Protein AF-A0A1B6K817-F1 (afdb_monomer_lite)

Secondary structure (DSSP, 8-state):
--TTS-TTSHHHHHHHHHHHHT-THHHHHHHHHHHTT----TT-S-HHHHHHHHHHHHHHHHHHHHHHHHHHHHT-SS-THHHH--S--GGG-TTSTTS-HHHHHHHHHHHHHHTT-

Foldseek 3Di:
DQVVDPCPDPSNVVVVVCLVVCDDVNVVLCVLCVVLVAHARPVPPPPVVNVVSSVSSVVSVVVVVLVVVLVCLCPDPPCCVSVVDPPPCDVVDCPDPPHDVVSVVVVVVVVCVVVVD

Organism: NCBI:txid320908

Structure (mmCIF, N/CA/C/O backbone):
data_AF-A0A1B6K81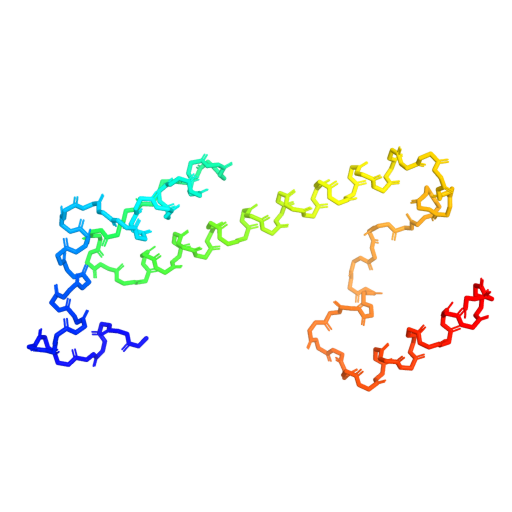7-F1
#
_entry.id   AF-A0A1B6K817-F1
#
loop_
_atom_site.group_PDB
_atom_site.id
_atom_site.type_symbol
_atom_site.label_atom_id
_atom_site.label_alt_id
_atom_site.label_comp_id
_atom_site.label_asym_id
_atom_site.label_entity_id
_atom_site.label_seq_id
_atom_site.pdbx_PDB_ins_code
_atom_site.Cartn_x
_atom_site.Cartn_y
_atom_site.Cartn_z
_atom_site.occupancy
_atom_site.B_iso_or_equiv
_atom_site.auth_seq_id
_atom_site.auth_comp_id
_at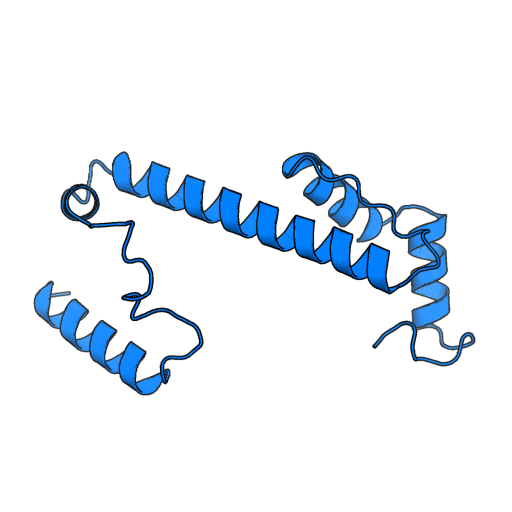om_site.auth_asym_id
_atom_site.auth_atom_id
_atom_site.pdbx_PDB_model_num
ATOM 1 N N . LYS A 1 1 ? -9.638 -9.560 10.514 1.00 62.56 1 LYS A N 1
ATOM 2 C CA . LYS A 1 1 ? -10.384 -10.242 11.606 1.00 62.56 1 LYS A CA 1
ATOM 3 C C . LYS A 1 1 ? -10.337 -9.483 12.952 1.00 62.56 1 LYS A C 1
ATOM 5 O O . LYS A 1 1 ? -10.656 -10.074 13.970 1.00 62.56 1 LYS A O 1
ATOM 10 N N . LEU A 1 2 ? -9.987 -8.184 12.992 1.00 65.81 2 LEU A N 1
ATOM 11 C CA . LEU A 1 2 ? -9.915 -7.430 14.256 1.00 65.81 2 LEU A CA 1
ATOM 12 C C . LEU A 1 2 ? -11.300 -6.952 14.735 1.00 65.81 2 LEU A C 1
ATOM 14 O O . LEU A 1 2 ? -11.674 -7.194 15.871 1.00 65.81 2 LEU A O 1
ATOM 18 N N . PHE A 1 3 ? -12.095 -6.369 13.833 1.00 67.75 3 PHE A N 1
ATOM 19 C CA . PHE A 1 3 ? -13.452 -5.876 14.123 1.00 67.75 3 PHE A CA 1
ATOM 20 C C . PHE A 1 3 ? -14.516 -6.973 14.286 1.00 67.75 3 PHE A C 1
ATOM 22 O O . PHE A 1 3 ? -15.658 -6.678 14.603 1.00 67.75 3 PHE A O 1
ATOM 29 N N . SER A 1 4 ? -14.154 -8.235 14.046 1.00 78.75 4 SER A N 1
ATOM 30 C CA . SER A 1 4 ? -15.018 -9.396 14.295 1.00 78.75 4 SER A CA 1
ATOM 31 C C . SER A 1 4 ? -14.857 -9.962 15.709 1.00 78.75 4 SER A C 1
ATOM 33 O O . SER A 1 4 ? -15.496 -10.954 16.041 1.00 78.75 4 SER A O 1
ATOM 35 N N . LEU A 1 5 ? -13.953 -9.398 16.514 1.00 81.75 5 LEU A N 1
ATOM 36 C CA . LEU A 1 5 ? -13.763 -9.789 17.908 1.00 81.75 5 LEU A CA 1
ATOM 37 C C . LEU A 1 5 ? -14.790 -9.077 18.806 1.00 81.75 5 LEU A C 1
ATOM 39 O O . LEU A 1 5 ? -15.234 -7.981 18.458 1.00 81.75 5 LEU A O 1
ATOM 43 N N . PRO A 1 6 ? -15.131 -9.655 19.974 1.00 84.88 6 PRO A N 1
ATOM 44 C CA . PRO A 1 6 ? -15.948 -8.972 20.973 1.00 84.88 6 PRO A CA 1
ATOM 45 C C . PRO A 1 6 ? -15.378 -7.590 21.321 1.00 84.88 6 PRO A C 1
ATOM 47 O O . PRO A 1 6 ? -14.158 -7.425 21.415 1.00 84.88 6 PRO A O 1
ATOM 50 N N . GLN A 1 7 ? -16.260 -6.607 21.517 1.00 84.69 7 GLN A N 1
ATOM 51 C CA . GLN A 1 7 ? -15.891 -5.196 21.704 1.00 84.69 7 GLN A CA 1
ATOM 52 C C . GLN A 1 7 ? -15.021 -4.958 22.947 1.00 84.69 7 GLN A C 1
ATOM 54 O O . GLN A 1 7 ? -14.194 -4.050 22.948 1.00 84.69 7 GLN A O 1
ATOM 59 N N . ASP A 1 8 ? -15.145 -5.828 23.948 1.00 89.31 8 ASP A N 1
ATOM 60 C CA . ASP A 1 8 ? -14.422 -5.740 25.221 1.00 89.31 8 ASP A CA 1
ATOM 61 C C . ASP A 1 8 ? -13.001 -6.317 25.138 1.00 89.31 8 ASP A C 1
ATOM 63 O O . ASP A 1 8 ? -12.235 -6.305 26.103 1.00 89.31 8 ASP A O 1
ATOM 67 N N . ARG A 1 9 ? -12.613 -6.863 23.979 1.00 91.00 9 ARG A N 1
ATOM 68 C CA . ARG A 1 9 ? -11.270 -7.407 23.785 1.00 91.00 9 ARG A CA 1
ATOM 69 C C . ARG A 1 9 ? -10.275 -6.261 23.661 1.00 91.00 9 ARG A C 1
ATOM 71 O O . ARG A 1 9 ? -10.411 -5.395 22.798 1.00 91.00 9 ARG A O 1
ATOM 78 N N . LEU A 1 10 ? -9.198 -6.345 24.442 1.00 87.94 10 LEU A N 1
ATOM 79 C CA . LEU A 1 10 ? -8.094 -5.381 24.444 1.00 87.94 10 LEU A CA 1
ATOM 80 C C . LEU A 1 10 ? -7.624 -4.948 23.034 1.00 87.94 10 LEU A C 1
ATOM 82 O O . LEU A 1 10 ? -7.465 -3.748 22.828 1.00 87.94 10 LEU A O 1
ATOM 86 N N . PRO A 1 11 ? -7.470 -5.838 22.027 1.00 89.19 11 PRO A N 1
ATOM 87 C CA . PRO A 1 11 ? -7.081 -5.421 20.677 1.00 89.19 11 PRO A CA 1
ATOM 88 C C . PRO A 1 11 ? -8.077 -4.477 19.988 1.00 89.19 11 PRO A C 1
ATOM 90 O O . PRO A 1 11 ? -7.660 -3.596 19.240 1.00 89.19 11 PRO A O 1
ATOM 93 N N . VAL A 1 12 ? -9.381 -4.644 20.228 1.00 88.50 12 VAL A N 1
ATOM 94 C CA . VAL A 1 12 ? -10.426 -3.779 19.656 1.00 88.50 12 VAL A CA 1
ATOM 95 C C . VAL A 1 12 ? -10.398 -2.415 20.335 1.00 88.50 12 VAL A C 1
ATOM 97 O O . VAL A 1 12 ? -10.413 -1.393 19.651 1.00 88.50 12 VAL A O 1
ATOM 100 N N . ILE A 1 13 ? -10.283 -2.400 21.665 1.00 89.06 13 ILE A N 1
ATOM 101 C CA . ILE A 1 13 ? -10.174 -1.172 22.463 1.00 89.06 13 ILE A CA 1
ATOM 102 C C . ILE A 1 13 ? -8.942 -0.368 22.032 1.00 89.06 13 ILE A C 1
ATOM 104 O O . ILE A 1 13 ? -9.053 0.816 21.720 1.00 89.06 13 ILE A O 1
ATOM 108 N N . LEU A 1 14 ? -7.781 -1.023 21.928 1.00 90.50 14 LEU A N 1
ATOM 109 C CA . LEU A 1 14 ? -6.546 -0.383 21.476 1.00 90.50 14 LEU A CA 1
ATOM 110 C C . LEU A 1 14 ? -6.670 0.158 20.052 1.00 90.50 14 LEU A C 1
ATOM 112 O O . LEU A 1 14 ? -6.231 1.272 19.786 1.00 90.50 14 LEU A O 1
ATOM 116 N N . ALA A 1 15 ? -7.282 -0.589 19.132 1.00 88.50 15 ALA A N 1
ATOM 117 C CA . ALA A 1 15 ? -7.457 -0.104 17.769 1.00 88.50 15 ALA A CA 1
ATOM 118 C C . ALA A 1 15 ? -8.371 1.124 17.694 1.00 88.50 15 ALA A C 1
ATOM 120 O O . ALA A 1 15 ? -8.039 2.071 16.983 1.00 88.50 15 ALA A O 1
ATOM 121 N N . LYS A 1 16 ? -9.467 1.151 18.463 1.00 88.50 16 LYS A N 1
ATOM 122 C CA . LYS A 1 16 ? -10.325 2.339 18.583 1.00 88.50 16 LYS A CA 1
ATOM 123 C C . LYS A 1 16 ? -9.549 3.533 19.130 1.00 88.50 16 LYS A C 1
ATOM 125 O O . LYS A 1 16 ? -9.615 4.611 18.551 1.00 88.50 16 LYS A O 1
ATOM 130 N N . GLU A 1 17 ? -8.766 3.337 20.187 1.00 92.19 17 GLU A N 1
ATOM 131 C CA . GLU A 1 17 ? -7.924 4.393 20.759 1.00 92.19 17 GLU A CA 1
ATOM 132 C C . GLU A 1 17 ? -6.897 4.927 19.759 1.00 92.19 17 GLU A C 1
ATOM 134 O O . GLU A 1 17 ? -6.715 6.138 19.647 1.00 92.19 17 GLU A O 1
ATOM 139 N N . ILE A 1 18 ? -6.267 4.048 18.979 1.00 92.31 18 ILE A N 1
ATOM 140 C CA . ILE A 1 18 ? -5.300 4.444 17.952 1.00 92.31 18 ILE A CA 1
ATOM 141 C C . ILE A 1 18 ? -5.966 5.272 16.843 1.00 92.31 18 ILE A C 1
ATOM 143 O O . ILE A 1 18 ? -5.409 6.295 16.435 1.00 92.31 18 ILE A O 1
ATOM 147 N N . ILE A 1 19 ? -7.164 4.881 16.391 1.00 90.75 19 ILE A N 1
ATOM 148 C CA . ILE A 1 19 ? -7.953 5.626 15.392 1.00 90.75 19 ILE A CA 1
ATOM 149 C C . ILE A 1 19 ? -8.397 6.983 15.951 1.00 90.75 19 ILE A C 1
ATOM 151 O O . ILE A 1 19 ? -8.264 8.012 15.283 1.00 90.75 19 ILE A O 1
ATOM 155 N N . ASN A 1 20 ? -8.886 7.005 17.190 1.00 91.69 20 ASN A N 1
ATOM 156 C CA . ASN A 1 20 ? -9.379 8.215 17.843 1.00 91.69 20 ASN A CA 1
ATOM 157 C C . ASN A 1 20 ? -8.254 9.232 18.051 1.00 91.69 20 ASN A C 1
ATOM 159 O O . ASN A 1 20 ? -8.391 10.389 17.645 1.00 91.69 20 ASN A O 1
ATOM 163 N N . LYS A 1 21 ? -7.121 8.781 18.606 1.00 93.31 21 LYS A N 1
ATOM 164 C CA . LYS A 1 21 ? -5.931 9.604 18.874 1.00 93.31 21 LYS A CA 1
ATOM 165 C C . LYS A 1 21 ? -5.080 9.883 17.637 1.00 93.31 21 LYS A C 1
ATOM 167 O O . LYS A 1 21 ? -4.200 10.735 17.704 1.00 93.31 21 LYS A O 1
ATOM 172 N N . ARG A 1 22 ? -5.338 9.214 16.507 1.00 91.25 22 ARG A N 1
ATOM 173 C CA . ARG A 1 22 ? -4.591 9.362 15.244 1.00 91.25 22 ARG A CA 1
ATOM 174 C C . ARG A 1 22 ? -3.086 9.131 15.417 1.00 91.25 22 ARG A C 1
ATOM 176 O O . ARG A 1 22 ? -2.273 9.947 14.983 1.00 91.25 22 ARG A O 1
ATOM 183 N N . ILE A 1 23 ? -2.714 8.030 16.061 1.00 93.81 23 ILE A N 1
ATOM 184 C CA . ILE A 1 23 ? -1.321 7.689 16.410 1.00 93.81 23 ILE A CA 1
ATOM 185 C C . ILE A 1 23 ? -0.846 6.403 15.713 1.00 93.81 23 ILE A C 1
ATOM 187 O O . ILE A 1 23 ? -1.635 5.705 15.080 1.00 93.81 23 ILE A O 1
ATOM 191 N N . TYR A 1 24 ? 0.450 6.086 15.806 1.00 94.56 24 TYR A N 1
ATOM 192 C CA . TYR A 1 24 ? 1.052 4.848 15.280 1.00 94.56 24 TYR A CA 1
ATOM 193 C C . TYR A 1 24 ? 0.660 4.546 13.819 1.00 94.56 24 TYR A C 1
ATOM 195 O O . TYR A 1 24 ? 0.828 5.386 12.935 1.00 94.56 24 TYR A O 1
ATOM 203 N N . TRP A 1 25 ? 0.113 3.352 13.561 1.00 92.94 25 TRP A N 1
ATOM 204 C CA . TRP A 1 25 ? -0.235 2.875 12.226 1.00 92.94 25 TRP A CA 1
ATOM 205 C C . TRP A 1 25 ? -1.295 3.733 11.530 1.00 92.94 25 TRP A C 1
ATOM 207 O O . TRP A 1 25 ? -1.320 3.755 10.304 1.00 92.94 25 TRP A O 1
ATOM 217 N N . TYR A 1 26 ? -2.130 4.484 12.261 1.00 92.75 26 TYR A N 1
ATOM 218 C CA . TYR A 1 26 ? -3.071 5.421 11.640 1.00 92.75 26 TYR A CA 1
ATOM 219 C C . TYR A 1 26 ? -2.318 6.482 10.829 1.00 92.75 26 TYR A C 1
ATOM 221 O O . TYR A 1 26 ? -2.662 6.764 9.682 1.00 92.75 26 TYR A O 1
ATOM 229 N N . GLN A 1 27 ? -1.264 7.059 11.414 1.00 94.12 27 GLN A N 1
ATOM 230 C CA . GLN A 1 27 ? -0.477 8.101 10.753 1.00 94.12 27 GLN A CA 1
ATOM 231 C C . GLN A 1 27 ? 0.243 7.552 9.530 1.00 94.12 27 GLN A C 1
ATOM 233 O O . GLN A 1 27 ? 0.288 8.223 8.503 1.00 94.12 27 GLN A O 1
ATOM 238 N N . GLU A 1 28 ? 0.766 6.332 9.624 1.00 93.62 28 GLU A N 1
ATOM 239 C CA . GLU A 1 28 ? 1.443 5.680 8.505 1.00 93.62 28 GLU A CA 1
ATOM 240 C C . GLU A 1 28 ? 0.488 5.428 7.338 1.00 93.62 28 GLU A C 1
ATOM 242 O O . GLU A 1 28 ? 0.814 5.770 6.204 1.00 93.62 28 GLU A O 1
ATOM 247 N N . TRP A 1 29 ? -0.736 4.965 7.601 1.00 93.12 29 TRP A N 1
ATOM 248 C CA . TRP A 1 29 ? -1.747 4.815 6.552 1.00 93.12 29 TRP A CA 1
ATOM 249 C C . TRP A 1 29 ? -2.138 6.142 5.904 1.00 93.12 29 TRP A C 1
ATOM 251 O O . TRP A 1 29 ? -2.232 6.218 4.682 1.00 93.12 29 TRP A O 1
ATOM 261 N N . VAL A 1 30 ? -2.296 7.210 6.689 1.00 93.25 30 VAL A N 1
ATOM 262 C CA . VAL A 1 30 ? -2.569 8.548 6.141 1.00 93.25 30 VAL A CA 1
ATOM 263 C C . VAL A 1 30 ? -1.390 9.063 5.310 1.00 93.25 30 VAL A C 1
ATOM 265 O O . VAL A 1 30 ? -1.598 9.647 4.246 1.00 93.25 30 VAL A O 1
ATOM 268 N N . LYS A 1 31 ? -0.147 8.846 5.755 1.00 93.38 31 LYS A N 1
ATOM 269 C CA . LYS A 1 31 ? 1.062 9.220 5.004 1.00 93.38 31 LYS A CA 1
ATOM 270 C C . LYS A 1 31 ? 1.154 8.458 3.681 1.00 93.38 31 LYS A C 1
ATOM 272 O O . LYS A 1 31 ? 1.425 9.077 2.655 1.00 93.38 31 LYS A O 1
ATOM 277 N N . LEU A 1 32 ? 0.920 7.145 3.695 1.00 91.94 32 LEU A N 1
ATOM 278 C CA . LEU A 1 32 ? 0.915 6.310 2.490 1.00 91.94 32 LEU A CA 1
ATOM 279 C C . LEU A 1 32 ? -0.207 6.721 1.536 1.00 91.94 32 LEU A C 1
ATOM 281 O O . LEU A 1 32 ? 0.049 6.903 0.350 1.00 91.94 32 LEU A O 1
ATOM 285 N N . GLY A 1 33 ? -1.408 6.973 2.061 1.00 91.62 33 GLY A N 1
ATOM 286 C CA . GLY A 1 33 ? -2.521 7.510 1.285 1.00 91.62 33 GLY A CA 1
ATOM 287 C C . GLY A 1 33 ? -2.142 8.795 0.556 1.00 91.62 33 GLY A C 1
ATOM 288 O O . GLY A 1 33 ? -2.265 8.865 -0.664 1.00 91.62 33 GLY A O 1
ATOM 289 N N . ARG A 1 34 ? -1.562 9.774 1.264 1.00 92.88 34 ARG A N 1
ATOM 290 C CA . ARG A 1 34 ? -1.100 11.034 0.652 1.00 92.88 34 ARG A CA 1
ATOM 291 C C . ARG A 1 34 ? -0.084 10.821 -0.468 1.00 92.88 34 ARG A C 1
ATOM 293 O O . ARG A 1 34 ? -0.184 11.498 -1.485 1.00 92.88 34 ARG A O 1
ATOM 300 N N . LYS A 1 35 ? 0.862 9.888 -0.311 1.00 89.81 35 LYS A N 1
ATOM 301 C CA . LYS A 1 35 ? 1.845 9.565 -1.364 1.00 89.81 35 LYS A CA 1
ATOM 302 C C . LYS A 1 35 ? 1.186 9.037 -2.639 1.00 89.81 35 LYS A C 1
ATOM 304 O O . LYS A 1 35 ? 1.701 9.282 -3.722 1.00 89.81 35 LYS A O 1
ATOM 309 N N . CYS A 1 36 ? 0.058 8.346 -2.507 1.00 89.94 36 CYS A N 1
ATOM 310 C CA . CYS A 1 36 ? -0.707 7.800 -3.625 1.00 89.94 36 CYS A CA 1
ATOM 311 C C . CYS A 1 36 ? -1.882 8.694 -4.062 1.00 89.94 36 CYS A C 1
ATOM 313 O O . CYS A 1 36 ? -2.669 8.271 -4.901 1.00 89.94 36 CYS A O 1
ATOM 315 N N . GLY A 1 37 ? -2.039 9.898 -3.495 1.00 90.06 37 GLY A N 1
ATOM 316 C CA . GLY A 1 37 ? -3.174 10.784 -3.790 1.00 90.06 37 GLY A CA 1
ATOM 317 C C . GLY A 1 37 ? -4.525 10.303 -3.239 1.00 90.06 37 GLY A C 1
ATOM 318 O O . GLY A 1 37 ? -5.567 10.757 -3.698 1.00 90.06 37 GLY A O 1
ATOM 319 N N . ILE A 1 38 ? -4.526 9.394 -2.260 1.00 91.62 38 ILE A N 1
ATOM 320 C CA . ILE A 1 38 ? -5.728 8.784 -1.677 1.00 91.62 38 ILE A CA 1
ATOM 321 C C . ILE A 1 38 ? -5.951 9.316 -0.260 1.00 91.62 38 ILE A C 1
ATOM 323 O O . ILE A 1 38 ? -5.064 9.280 0.596 1.00 91.62 38 ILE A O 1
ATOM 327 N N . THR A 1 39 ? -7.165 9.782 0.020 1.00 91.25 39 THR A N 1
ATOM 328 C CA . THR A 1 39 ? -7.576 10.155 1.377 1.00 91.25 39 THR A CA 1
ATOM 329 C C . THR A 1 39 ? -8.009 8.912 2.148 1.00 91.25 39 THR A C 1
ATOM 331 O O . THR A 1 39 ? -8.977 8.254 1.780 1.00 91.25 39 THR A O 1
ATOM 334 N N . VAL A 1 40 ? -7.287 8.598 3.225 1.00 89.62 40 VAL A N 1
ATOM 335 C CA . VAL A 1 40 ? -7.603 7.474 4.115 1.00 89.62 40 VAL A CA 1
ATOM 336 C C . VAL A 1 40 ? -8.327 8.001 5.347 1.00 89.62 40 VAL A C 1
ATOM 338 O O . VAL A 1 40 ? -7.753 8.789 6.104 1.00 89.62 40 VAL A O 1
ATOM 341 N N . ASP A 1 41 ? -9.559 7.541 5.558 1.00 88.06 41 ASP A N 1
ATOM 342 C CA . ASP A 1 41 ? -10.327 7.813 6.770 1.00 88.06 41 ASP A CA 1
ATOM 343 C C . ASP A 1 41 ? -10.777 6.506 7.427 1.00 88.06 41 ASP A C 1
ATOM 345 O O . ASP A 1 41 ? -11.694 5.821 6.983 1.00 88.06 41 ASP A O 1
ATOM 349 N N . LEU A 1 42 ? -10.112 6.170 8.532 1.00 84.25 42 LEU A N 1
ATOM 350 C CA . LEU A 1 42 ? -10.362 4.942 9.287 1.00 84.25 42 LEU A CA 1
ATOM 351 C C . LEU A 1 42 ? -11.491 5.096 10.318 1.00 84.25 42 LEU A C 1
ATOM 353 O O . LEU A 1 42 ? -11.742 4.159 11.074 1.00 84.25 42 LEU A O 1
ATOM 357 N N . ARG A 1 43 ? -12.148 6.264 10.384 1.00 80.44 43 ARG A N 1
ATOM 358 C CA . ARG A 1 43 ? -13.317 6.508 11.248 1.00 80.44 43 ARG A CA 1
ATOM 359 C C . ARG A 1 43 ? -14.630 6.071 10.612 1.00 80.44 43 ARG A C 1
ATOM 361 O O . ARG A 1 43 ? -15.637 6.024 11.308 1.00 80.44 43 ARG A O 1
ATOM 368 N N . ILE A 1 44 ? -14.624 5.778 9.312 1.00 75.38 44 ILE A N 1
ATOM 369 C CA . ILE A 1 44 ? -15.807 5.325 8.587 1.00 75.38 44 ILE A CA 1
ATOM 370 C C . ILE A 1 44 ? -16.304 4.016 9.220 1.00 75.38 44 ILE A C 1
ATOM 372 O O . ILE A 1 44 ? -15.578 3.023 9.273 1.00 75.38 44 ILE A O 1
ATOM 376 N N . GLU A 1 45 ? -17.550 4.019 9.697 1.00 75.06 45 GLU A N 1
ATOM 377 C CA . GLU A 1 45 ? -18.184 2.848 10.323 1.00 75.06 45 GLU A CA 1
ATOM 378 C C . GLU A 1 45 ? -18.445 1.725 9.304 1.00 75.06 45 GLU A C 1
ATOM 380 O O . GLU A 1 45 ? -18.439 0.537 9.639 1.00 75.06 45 GLU A O 1
ATOM 385 N N . GLU A 1 46 ? -18.594 2.092 8.029 1.00 79.00 46 GLU A N 1
ATOM 386 C CA . GLU A 1 46 ? -18.682 1.163 6.908 1.00 79.00 46 GLU A CA 1
ATOM 387 C C . GLU A 1 46 ? -17.324 0.501 6.636 1.00 79.00 46 GLU A C 1
ATOM 389 O O . GLU A 1 46 ? -16.453 1.012 5.926 1.00 79.00 46 GLU A O 1
ATOM 394 N N . ARG A 1 47 ? -17.161 -0.704 7.184 1.00 78.88 47 ARG A N 1
ATOM 395 C CA . ARG A 1 47 ? -15.951 -1.520 7.036 1.00 78.88 47 ARG A CA 1
ATOM 396 C C . ARG A 1 47 ? -15.542 -1.759 5.579 1.00 78.88 47 ARG A C 1
ATOM 398 O O . ARG A 1 47 ? -14.347 -1.859 5.308 1.00 78.88 47 ARG A O 1
ATOM 405 N N . GLU A 1 48 ? -16.505 -1.888 4.670 1.00 84.50 48 GLU A N 1
ATOM 406 C CA . GLU A 1 48 ? -16.236 -2.108 3.244 1.00 84.50 48 GLU A CA 1
ATOM 407 C C . GLU A 1 48 ? -15.530 -0.905 2.622 1.00 84.50 48 GLU A C 1
ATOM 409 O O . GLU A 1 48 ? -14.475 -1.072 2.017 1.00 84.50 48 GLU A O 1
ATOM 414 N N . ARG A 1 49 ? -16.000 0.315 2.907 1.00 85.69 49 ARG A N 1
ATOM 415 C CA . ARG A 1 49 ? -15.354 1.547 2.436 1.00 85.69 49 ARG A CA 1
ATOM 416 C C . ARG A 1 49 ? -13.928 1.699 2.947 1.00 85.69 49 ARG A C 1
ATOM 418 O O . ARG A 1 49 ? -13.041 2.061 2.179 1.00 85.69 49 ARG A O 1
ATOM 425 N N . VAL A 1 50 ? -13.684 1.392 4.222 1.00 86.00 50 VAL A N 1
ATOM 426 C CA . VAL A 1 50 ? -12.320 1.407 4.778 1.00 86.00 50 VAL A CA 1
ATOM 427 C C . VAL A 1 50 ? -11.441 0.376 4.072 1.00 86.00 50 VAL A C 1
ATOM 429 O O . VAL A 1 50 ? -10.297 0.664 3.722 1.00 86.00 50 VAL A O 1
ATOM 432 N N . ALA A 1 51 ? -11.964 -0.829 3.837 1.00 88.06 51 ALA A N 1
ATOM 433 C CA . ALA A 1 51 ? -11.235 -1.869 3.122 1.00 88.06 51 ALA A CA 1
ATOM 434 C C . ALA A 1 51 ? -10.924 -1.461 1.675 1.00 88.06 51 ALA A C 1
ATOM 436 O O . ALA A 1 51 ? -9.832 -1.753 1.190 1.00 88.06 51 ALA A O 1
ATOM 437 N N . ASP A 1 52 ? -11.841 -0.773 1.002 1.00 89.50 52 ASP A N 1
ATOM 438 C CA . ASP A 1 52 ? -11.651 -0.274 -0.359 1.00 89.50 52 ASP A CA 1
ATOM 439 C C . ASP A 1 52 ? -10.601 0.830 -0.410 1.00 89.50 52 ASP A C 1
ATOM 441 O O . ASP A 1 52 ? -9.675 0.735 -1.209 1.00 89.50 52 ASP A O 1
ATOM 445 N N . GLN A 1 53 ? -10.650 1.803 0.505 1.00 89.62 53 GLN A N 1
ATOM 446 C CA . GLN A 1 53 ? -9.615 2.836 0.619 1.00 89.62 53 GLN A CA 1
ATOM 447 C C . GLN A 1 53 ? -8.226 2.224 0.820 1.00 89.62 53 GLN A C 1
ATOM 449 O O . GLN A 1 53 ? -7.276 2.587 0.128 1.00 89.62 53 GLN A O 1
ATOM 454 N N . LEU A 1 54 ? -8.098 1.270 1.746 1.00 90.62 54 LEU A N 1
ATOM 455 C CA . LEU A 1 54 ? -6.825 0.600 2.009 1.00 90.62 54 LEU A CA 1
ATOM 456 C C . LEU A 1 54 ? -6.356 -0.228 0.806 1.00 90.62 54 LEU A C 1
ATOM 458 O O . LEU A 1 54 ? -5.167 -0.209 0.488 1.00 90.62 54 LEU A O 1
ATOM 462 N N . ARG A 1 55 ? -7.271 -0.908 0.102 1.00 92.50 55 ARG A N 1
ATOM 463 C CA . ARG A 1 55 ? -6.961 -1.606 -1.156 1.00 92.50 55 ARG A CA 1
ATOM 464 C C . ARG A 1 55 ? -6.460 -0.637 -2.219 1.00 92.50 55 ARG A C 1
ATOM 466 O O . ARG A 1 55 ? -5.426 -0.904 -2.820 1.00 92.50 55 ARG A O 1
ATOM 473 N N . SER A 1 56 ? -7.116 0.507 -2.396 1.00 92.31 56 SER A N 1
ATOM 474 C CA . SER A 1 56 ? -6.662 1.542 -3.325 1.00 92.31 56 SER A CA 1
ATOM 475 C C . SER A 1 56 ? -5.262 2.046 -2.976 1.00 92.31 56 SER A C 1
ATOM 477 O O . SER A 1 56 ? -4.456 2.245 -3.880 1.00 92.31 56 SER A O 1
ATOM 479 N N . VAL A 1 57 ? -4.930 2.212 -1.689 1.00 93.12 57 VAL A N 1
ATOM 480 C CA . VAL A 1 57 ? -3.569 2.605 -1.272 1.00 93.12 57 VAL A CA 1
ATOM 481 C C . VAL A 1 57 ? -2.548 1.536 -1.646 1.00 93.12 57 VAL A C 1
ATOM 483 O O . VAL A 1 57 ? -1.488 1.863 -2.176 1.00 93.12 57 VAL A O 1
ATOM 486 N N . VAL A 1 58 ? -2.859 0.261 -1.404 1.00 92.19 58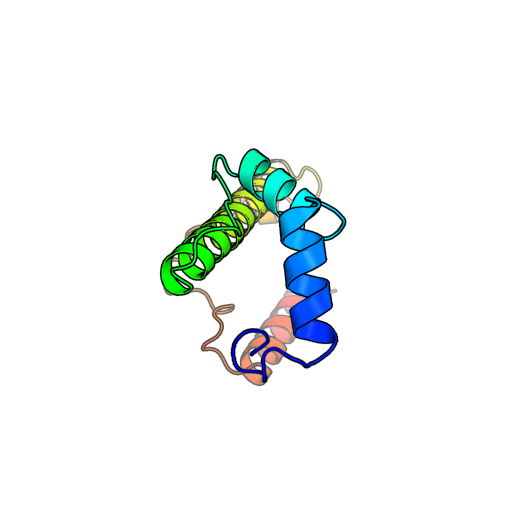 VAL A N 1
ATOM 487 C CA . VAL A 1 58 ? -1.975 -0.855 -1.771 1.00 92.19 58 VAL A CA 1
ATOM 488 C C . VAL A 1 58 ? -1.758 -0.912 -3.282 1.00 92.19 58 VAL A C 1
ATOM 490 O O . VAL A 1 58 ? -0.615 -1.024 -3.724 1.00 92.19 58 VAL A O 1
ATOM 493 N N . GLU A 1 59 ? -2.815 -0.782 -4.079 1.00 91.81 59 GLU A N 1
ATOM 494 C CA . GLU A 1 59 ? -2.703 -0.781 -5.542 1.00 91.81 59 GLU A CA 1
ATOM 495 C C . GLU A 1 59 ? -1.961 0.453 -6.070 1.00 91.81 59 GLU A C 1
ATOM 497 O O . GLU A 1 59 ? -1.115 0.342 -6.961 1.00 91.81 59 GLU A O 1
ATOM 502 N N . GLY A 1 60 ? -2.182 1.622 -5.464 1.00 90.44 60 GLY A N 1
ATOM 503 C CA . GLY A 1 60 ? -1.424 2.836 -5.761 1.00 90.44 60 GLY A CA 1
ATOM 504 C C . GLY A 1 60 ? 0.073 2.663 -5.492 1.00 90.44 60 GLY A C 1
ATOM 505 O O . GLY A 1 60 ? 0.899 3.024 -6.330 1.00 90.44 60 GLY A O 1
ATOM 506 N N . LEU A 1 61 ? 0.438 2.045 -4.364 1.00 90.19 61 LEU A N 1
ATOM 507 C CA . LEU A 1 61 ? 1.830 1.732 -4.026 1.00 90.19 61 LEU A CA 1
ATOM 508 C C . LEU A 1 61 ? 2.444 0.717 -4.989 1.00 90.19 61 LEU A C 1
ATOM 510 O O . LEU A 1 61 ? 3.572 0.915 -5.433 1.00 90.19 61 LEU A O 1
ATOM 514 N N . ARG A 1 62 ? 1.716 -0.350 -5.336 1.00 89.00 62 ARG A N 1
ATOM 515 C CA . ARG A 1 62 ? 2.168 -1.356 -6.312 1.00 89.00 62 ARG A CA 1
ATOM 516 C C . ARG A 1 62 ? 2.446 -0.729 -7.669 1.00 89.00 62 ARG A C 1
ATOM 518 O O . ARG A 1 62 ? 3.489 -0.991 -8.264 1.00 89.00 62 ARG A O 1
ATOM 525 N N . THR A 1 63 ? 1.542 0.128 -8.127 1.00 88.69 63 THR A N 1
ATOM 526 C CA . THR A 1 63 ? 1.672 0.830 -9.407 1.00 88.69 63 THR A CA 1
ATOM 527 C C . THR A 1 63 ? 2.866 1.781 -9.391 1.00 88.69 63 THR A C 1
ATOM 529 O O . THR A 1 63 ? 3.688 1.745 -10.305 1.00 88.69 63 THR A O 1
ATOM 532 N N . ALA A 1 64 ? 3.014 2.581 -8.331 1.00 88.38 64 ALA A N 1
ATOM 533 C CA . ALA A 1 64 ? 4.142 3.498 -8.175 1.00 88.38 64 ALA A CA 1
ATOM 534 C C . ALA A 1 64 ? 5.485 2.756 -8.098 1.00 88.38 64 ALA A C 1
ATOM 536 O O . ALA A 1 64 ? 6.443 3.136 -8.767 1.00 88.38 64 ALA A O 1
ATOM 537 N N . TRP A 1 65 ? 5.545 1.664 -7.335 1.00 87.31 65 TRP A N 1
ATOM 538 C CA . TRP A 1 65 ? 6.734 0.821 -7.234 1.00 87.31 65 TRP A CA 1
ATOM 539 C C . TRP A 1 65 ? 7.106 0.197 -8.578 1.00 87.31 65 TRP A C 1
ATOM 541 O O . TRP A 1 65 ? 8.262 0.250 -8.990 1.00 87.31 65 TRP A O 1
ATOM 551 N N . ARG A 1 66 ? 6.120 -0.340 -9.309 1.00 86.50 66 ARG A N 1
ATOM 552 C CA . ARG A 1 66 ? 6.340 -0.877 -10.656 1.00 86.50 66 ARG A CA 1
ATOM 553 C C . ARG A 1 66 ? 6.897 0.197 -11.589 1.00 86.50 66 ARG A C 1
ATOM 555 O O . ARG A 1 66 ? 7.853 -0.079 -12.308 1.00 86.50 66 ARG A O 1
ATOM 562 N N . ALA A 1 67 ? 6.331 1.402 -11.566 1.00 86.75 67 ALA A N 1
ATOM 563 C CA . ALA A 1 67 ? 6.812 2.515 -12.379 1.00 86.75 67 ALA A CA 1
ATOM 564 C C . ALA A 1 67 ? 8.269 2.886 -12.048 1.00 86.75 67 ALA A C 1
ATOM 566 O O . ALA A 1 67 ? 9.061 3.079 -12.970 1.00 86.75 67 ALA A O 1
ATOM 567 N N . ASP A 1 68 ? 8.646 2.907 -10.765 1.00 87.56 68 ASP A N 1
ATOM 568 C CA . ASP A 1 68 ? 10.030 3.149 -10.335 1.00 87.56 68 ASP A CA 1
ATOM 569 C C . ASP A 1 68 ? 10.986 2.056 -10.831 1.00 87.56 68 ASP A C 1
ATOM 571 O O . ASP A 1 68 ? 12.006 2.353 -11.455 1.00 87.56 68 ASP A O 1
ATOM 575 N N . CYS A 1 69 ? 10.631 0.779 -10.652 1.00 84.44 69 CYS A N 1
ATOM 576 C CA . CYS A 1 69 ? 11.431 -0.338 -11.158 1.00 84.44 69 CYS A CA 1
ATOM 577 C C . CYS A 1 69 ? 11.638 -0.256 -12.675 1.00 84.44 69 CYS A C 1
ATOM 579 O O . CYS A 1 69 ? 12.755 -0.442 -13.155 1.00 84.44 69 CYS A O 1
ATOM 581 N N . VAL A 1 70 ? 10.580 0.052 -13.429 1.00 85.50 70 VAL A N 1
ATOM 582 C CA . VAL A 1 70 ? 10.652 0.227 -14.887 1.00 85.50 70 VAL A CA 1
ATOM 583 C C . VAL A 1 70 ? 11.531 1.419 -15.254 1.00 85.50 70 VAL A C 1
ATOM 585 O O . VAL A 1 70 ? 12.354 1.310 -16.163 1.00 85.50 70 VAL A O 1
ATOM 588 N N . GLY A 1 71 ? 11.404 2.537 -14.538 1.00 85.12 71 GLY A N 1
ATOM 589 C CA . GLY A 1 71 ? 12.259 3.708 -14.715 1.00 85.12 71 GLY A CA 1
ATOM 590 C C . GLY A 1 71 ? 13.734 3.366 -14.522 1.00 85.12 71 GLY A C 1
ATOM 591 O O . GLY A 1 71 ? 14.548 3.652 -15.395 1.00 85.12 71 GLY A O 1
ATOM 592 N N . ARG A 1 72 ? 14.068 2.672 -13.429 1.00 85.31 72 ARG A N 1
ATOM 593 C CA . ARG A 1 72 ? 15.434 2.221 -13.116 1.00 85.31 72 ARG A CA 1
ATOM 594 C C . ARG A 1 72 ? 15.983 1.221 -14.129 1.00 85.31 72 ARG A C 1
ATOM 596 O O . ARG A 1 72 ? 17.164 1.275 -14.454 1.00 85.31 72 ARG A O 1
ATOM 603 N N . ALA A 1 73 ? 15.147 0.313 -14.628 1.00 82.38 73 ALA A N 1
ATOM 604 C CA . ALA A 1 73 ? 15.536 -0.633 -15.669 1.00 82.38 73 ALA A CA 1
ATOM 605 C C . ALA A 1 73 ? 15.888 0.099 -16.975 1.00 82.38 73 ALA A C 1
ATOM 607 O O . ALA A 1 73 ? 16.933 -0.162 -17.567 1.00 82.38 73 ALA A O 1
ATOM 608 N N . ARG A 1 74 ? 15.066 1.077 -17.379 1.00 80.81 74 ARG A N 1
ATOM 609 C CA . ARG A 1 74 ? 15.278 1.884 -18.593 1.00 80.81 74 ARG A CA 1
ATOM 610 C C . ARG A 1 74 ? 16.483 2.819 -18.511 1.00 80.81 74 ARG A C 1
ATOM 612 O O . ARG A 1 74 ? 17.037 3.171 -19.544 1.00 80.81 74 ARG A O 1
ATOM 619 N N . THR A 1 75 ? 16.882 3.235 -17.314 1.00 84.50 75 THR A N 1
ATOM 620 C CA . THR A 1 75 ? 18.054 4.100 -17.100 1.00 84.50 75 THR A CA 1
ATOM 621 C C . THR A 1 75 ? 19.301 3.326 -16.672 1.00 84.50 75 THR A C 1
ATOM 623 O O . THR A 1 75 ? 20.316 3.933 -16.328 1.00 84.50 75 THR A O 1
ATOM 626 N N . SER A 1 76 ? 19.259 1.990 -16.690 1.00 82.25 76 SER A N 1
ATOM 627 C CA . SER A 1 76 ? 20.395 1.166 -16.286 1.00 82.25 76 SER A CA 1
ATOM 628 C C . SER A 1 76 ? 21.541 1.277 -17.293 1.00 82.25 76 SER A C 1
ATOM 630 O O . SER A 1 76 ? 21.421 0.848 -18.436 1.00 82.25 76 SER A O 1
ATOM 632 N N . LEU A 1 77 ? 22.676 1.823 -16.850 1.00 76.19 77 LEU A N 1
ATOM 633 C CA . LEU A 1 77 ? 23.897 1.932 -17.660 1.00 76.19 77 LEU A CA 1
ATOM 634 C C . LEU A 1 77 ? 24.693 0.620 -17.721 1.00 76.19 77 LEU A C 1
ATOM 636 O O . LEU A 1 77 ? 25.437 0.392 -18.667 1.00 76.19 77 LEU A O 1
ATOM 640 N N . TYR A 1 78 ? 24.545 -0.233 -16.705 1.00 75.81 78 TYR A N 1
ATOM 641 C CA . TYR A 1 78 ? 25.372 -1.429 -16.526 1.00 75.81 78 TYR A CA 1
ATOM 642 C C . TYR A 1 78 ? 24.786 -2.678 -17.187 1.00 75.81 78 TYR A C 1
ATOM 644 O O . TYR A 1 78 ? 25.527 -3.588 -17.535 1.00 75.81 78 TYR A O 1
ATOM 652 N N . ASN A 1 79 ? 23.467 -2.724 -17.375 1.00 73.06 79 ASN A N 1
ATOM 653 C CA . ASN A 1 79 ? 22.761 -3.909 -17.850 1.00 73.06 79 ASN A CA 1
ATOM 654 C C . ASN A 1 79 ? 21.914 -3.553 -19.075 1.00 73.06 79 ASN A C 1
ATOM 656 O O . ASN A 1 79 ? 20.705 -3.342 -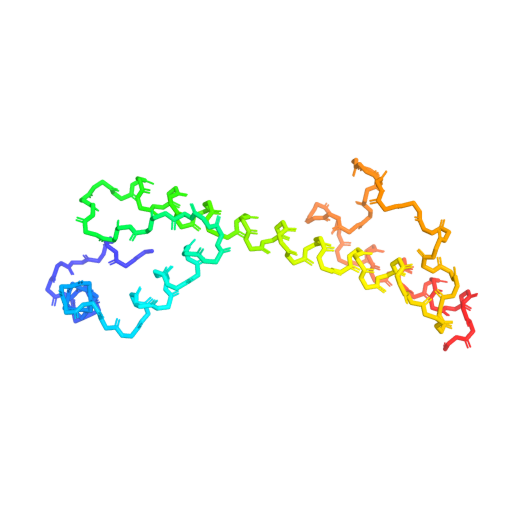18.978 1.00 73.06 79 ASN A O 1
ATOM 660 N N . SER A 1 80 ? 22.560 -3.502 -20.243 1.00 74.00 80 SER A N 1
ATOM 661 C CA . SER A 1 80 ? 21.927 -3.169 -21.530 1.00 74.00 80 SER A CA 1
ATOM 662 C C . SER A 1 80 ? 20.768 -4.102 -21.901 1.00 74.00 80 SER A C 1
ATOM 664 O O . SER A 1 80 ? 19.852 -3.695 -22.611 1.00 74.00 80 SER A O 1
ATOM 666 N N . GLN A 1 81 ? 20.752 -5.323 -21.361 1.00 70.62 81 GLN A N 1
ATOM 667 C CA . GLN A 1 81 ? 19.658 -6.285 -21.510 1.00 70.62 81 GLN A CA 1
ATOM 668 C C . GLN A 1 81 ? 18.317 -5.754 -20.974 1.00 70.62 81 GLN A C 1
ATOM 670 O O . GLN A 1 81 ? 17.264 -6.115 -21.490 1.00 70.62 81 GLN A O 1
ATOM 675 N N . TYR A 1 82 ? 18.316 -4.854 -19.983 1.00 72.62 82 TYR A N 1
ATOM 676 C CA . TYR A 1 82 ? 17.072 -4.252 -19.491 1.00 72.62 82 TYR A CA 1
ATOM 677 C C . TYR A 1 82 ? 16.409 -3.318 -20.512 1.00 72.62 82 TYR A C 1
ATOM 679 O O . TYR A 1 82 ? 15.194 -3.135 -20.456 1.00 72.62 82 TYR A O 1
ATOM 687 N N . LEU A 1 83 ? 17.171 -2.772 -21.466 1.00 72.00 83 LEU A N 1
ATOM 688 C CA . LEU A 1 83 ? 16.642 -1.928 -22.545 1.00 72.00 83 LEU A CA 1
ATOM 689 C C . LEU A 1 83 ? 15.906 -2.742 -23.614 1.00 72.00 83 LEU A C 1
ATOM 691 O O . LEU A 1 83 ? 15.040 -2.206 -24.300 1.00 72.00 83 LEU A O 1
ATOM 695 N N . THR A 1 84 ? 16.247 -4.025 -23.760 1.00 72.12 84 THR A N 1
ATOM 696 C CA . THR A 1 84 ? 15.640 -4.926 -24.750 1.00 72.12 84 THR A CA 1
ATOM 697 C C . THR A 1 84 ? 14.477 -5.735 -24.179 1.00 72.12 84 THR A C 1
ATOM 699 O O . THR A 1 84 ? 13.756 -6.386 -24.937 1.00 72.12 84 THR A O 1
ATOM 702 N N . LEU A 1 85 ? 14.255 -5.691 -22.860 1.00 70.62 85 LEU A N 1
ATOM 703 C CA . LEU A 1 85 ? 13.122 -6.361 -22.234 1.00 70.62 85 LEU A CA 1
ATOM 704 C C . LEU A 1 85 ? 11.803 -5.745 -22.694 1.00 70.62 85 LEU A C 1
ATOM 706 O O . LEU A 1 85 ? 11.544 -4.554 -22.514 1.00 70.62 85 LEU A O 1
ATOM 710 N N . ASN A 1 86 ? 10.916 -6.598 -23.199 1.00 67.69 86 ASN A N 1
ATOM 711 C CA . ASN A 1 86 ? 9.520 -6.234 -23.343 1.00 67.69 86 ASN A CA 1
ATOM 712 C C . ASN A 1 86 ? 8.862 -6.249 -21.953 1.00 67.69 86 ASN A C 1
ATOM 714 O O . ASN A 1 86 ? 8.667 -7.307 -21.360 1.00 67.69 86 ASN A O 1
ATOM 718 N N . ILE A 1 87 ? 8.580 -5.063 -21.415 1.00 69.25 87 ILE A N 1
ATOM 719 C CA . ILE A 1 87 ? 8.013 -4.869 -20.070 1.00 69.25 87 ILE A CA 1
ATOM 720 C C . ILE A 1 87 ? 6.484 -5.073 -20.076 1.00 69.25 87 ILE A C 1
ATOM 722 O O . ILE A 1 87 ? 5.901 -5.438 -19.050 1.00 69.25 87 ILE A O 1
ATOM 726 N N . ASP A 1 88 ? 5.841 -4.912 -21.237 1.00 68.12 88 ASP A N 1
ATOM 727 C CA . ASP A 1 88 ? 4.415 -5.177 -21.453 1.00 68.12 88 ASP A CA 1
ATOM 728 C C . ASP A 1 88 ? 4.199 -6.630 -21.882 1.00 68.12 88 ASP A C 1
ATOM 730 O O . ASP A 1 88 ? 3.830 -6.955 -23.009 1.00 68.12 88 ASP A O 1
ATOM 734 N N . LEU A 1 89 ? 4.442 -7.540 -20.939 1.00 65.50 89 LEU A N 1
ATOM 735 C CA . LEU A 1 89 ? 4.193 -8.971 -21.131 1.00 65.50 89 LEU A CA 1
ATOM 736 C C . LEU A 1 89 ? 2.693 -9.325 -21.117 1.00 65.50 89 LEU A C 1
ATOM 738 O O . LEU A 1 89 ? 2.342 -10.443 -21.491 1.00 65.50 89 LEU A O 1
ATOM 742 N N . GLY A 1 90 ? 1.807 -8.401 -20.714 1.00 67.38 90 GLY A N 1
ATOM 743 C CA . GLY A 1 90 ? 0.364 -8.645 -20.585 1.00 67.38 90 GLY A CA 1
ATOM 744 C C . GLY A 1 90 ? 0.067 -9.900 -19.754 1.00 67.38 90 GLY A C 1
ATOM 745 O O . GLY A 1 90 ? 0.709 -10.137 -18.729 1.00 67.38 90 GLY A O 1
ATOM 746 N N . ASP A 1 91 ? -0.837 -10.749 -20.247 1.00 58.44 91 ASP A N 1
ATOM 747 C CA . ASP A 1 91 ? -1.177 -12.050 -19.644 1.00 58.44 91 ASP A CA 1
ATOM 748 C C . ASP A 1 91 ? -0.084 -13.125 -19.812 1.00 58.44 91 ASP A C 1
ATOM 750 O O . ASP A 1 91 ? -0.194 -14.223 -19.273 1.00 58.44 91 ASP A O 1
ATOM 754 N N . ARG A 1 92 ? 1.007 -12.840 -20.536 1.00 57.25 92 ARG A N 1
ATOM 755 C CA . ARG A 1 92 ? 2.121 -13.783 -20.777 1.00 57.25 92 ARG A CA 1
ATOM 756 C C . ARG A 1 92 ? 3.222 -13.677 -19.719 1.00 57.25 92 ARG A C 1
ATOM 758 O O . ARG A 1 92 ? 4.390 -13.967 -19.982 1.00 57.25 92 ARG A O 1
ATOM 765 N N . SER A 1 93 ? 2.864 -13.236 -18.519 1.00 62.03 93 SER A N 1
ATOM 766 C CA . SER A 1 93 ? 3.779 -13.135 -17.388 1.00 62.03 93 SER A CA 1
ATOM 767 C C . SER A 1 93 ? 3.887 -14.482 -16.664 1.00 62.03 93 SER A C 1
ATOM 769 O O . SER A 1 93 ? 2.968 -14.916 -15.971 1.00 62.03 93 SER A O 1
ATOM 771 N N . PHE A 1 94 ? 5.059 -15.112 -16.781 1.00 60.66 94 PHE A N 1
ATOM 772 C CA . PHE A 1 94 ? 5.449 -16.315 -16.025 1.00 60.66 94 PHE A CA 1
ATOM 773 C C . PHE A 1 94 ? 5.531 -16.088 -14.503 1.00 60.66 94 PHE A C 1
ATOM 775 O O . PHE A 1 94 ? 5.639 -17.043 -13.743 1.00 60.66 94 PHE A O 1
ATOM 782 N N . LEU A 1 95 ? 5.525 -14.825 -14.062 1.00 61.25 95 LEU A N 1
ATOM 783 C CA . LEU A 1 95 ? 5.601 -14.405 -12.660 1.00 61.25 95 LEU A CA 1
ATOM 784 C C . LEU A 1 95 ? 4.245 -13.874 -12.174 1.00 61.25 95 LEU A C 1
ATOM 786 O O . LEU A 1 95 ? 4.175 -12.868 -11.472 1.00 61.25 95 LEU A O 1
ATOM 790 N N . THR A 1 96 ? 3.154 -14.494 -12.616 1.00 62.22 96 THR A N 1
ATOM 791 C CA . THR A 1 96 ? 1.825 -14.259 -12.039 1.00 62.22 96 THR A CA 1
ATOM 792 C C . THR A 1 96 ? 1.565 -15.257 -10.916 1.00 62.22 96 THR A C 1
ATOM 794 O O . THR A 1 96 ? 2.023 -16.399 -10.986 1.00 62.22 96 THR A O 1
ATOM 797 N N . ASP A 1 97 ? 0.789 -14.840 -9.909 1.00 58.12 97 ASP A N 1
ATOM 798 C CA . ASP A 1 97 ? 0.454 -15.628 -8.706 1.00 58.12 97 ASP A CA 1
ATOM 799 C C . ASP A 1 97 ? -0.227 -16.984 -9.006 1.00 58.12 97 ASP A C 1
ATOM 801 O O . ASP A 1 97 ? -0.335 -17.832 -8.125 1.00 58.12 97 ASP A O 1
ATOM 805 N N . ASN A 1 98 ? -0.663 -17.212 -10.250 1.00 63.12 98 ASN A N 1
ATOM 806 C CA . ASN A 1 98 ? -1.285 -18.459 -10.701 1.00 63.12 98 ASN A CA 1
ATOM 807 C C . ASN A 1 98 ? -0.283 -19.539 -11.142 1.00 63.12 98 AS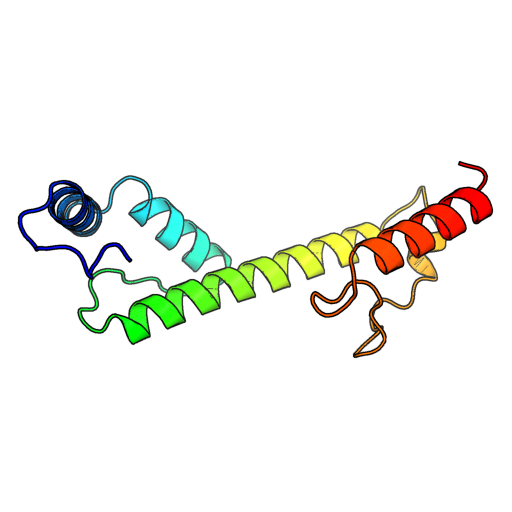N A C 1
ATOM 809 O O . ASN A 1 98 ? -0.697 -20.643 -11.494 1.00 63.12 98 ASN A O 1
ATOM 813 N N . THR A 1 99 ? 1.015 -19.235 -11.171 1.00 68.50 99 THR A N 1
ATOM 814 C CA . THR A 1 99 ? 2.036 -20.173 -11.657 1.00 68.50 99 THR A CA 1
ATOM 815 C C . THR A 1 99 ? 2.648 -20.934 -10.485 1.00 68.50 99 THR A C 1
ATOM 817 O O . THR A 1 99 ? 3.051 -20.328 -9.494 1.00 68.50 99 THR A O 1
ATOM 820 N N . ASP A 1 100 ? 2.740 -22.262 -10.593 1.00 79.38 100 ASP A N 1
ATOM 821 C CA . ASP A 1 100 ? 3.363 -23.102 -9.565 1.00 79.38 100 ASP A CA 1
ATOM 822 C C . ASP A 1 100 ? 4.805 -22.639 -9.293 1.00 79.38 100 ASP A C 1
ATOM 824 O O . ASP A 1 100 ? 5.610 -22.443 -10.211 1.00 79.38 100 ASP A O 1
ATOM 828 N N . ILE A 1 101 ? 5.143 -22.481 -8.014 1.00 80.69 101 ILE A N 1
ATOM 829 C CA . ILE A 1 101 ? 6.455 -22.019 -7.565 1.00 80.69 101 ILE A CA 1
ATOM 830 C C . ILE A 1 101 ? 7.597 -22.927 -8.040 1.00 80.69 101 ILE A C 1
ATOM 832 O O . ILE A 1 101 ? 8.705 -22.449 -8.289 1.00 80.69 101 ILE A O 1
ATOM 836 N N . CYS A 1 102 ? 7.332 -24.222 -8.233 1.00 82.94 102 CYS A N 1
ATOM 837 C CA . CYS A 1 102 ? 8.290 -25.162 -8.803 1.00 82.94 102 CYS A CA 1
ATOM 838 C C . CYS A 1 102 ? 8.629 -24.785 -10.248 1.00 82.94 102 CYS A C 1
ATOM 840 O O . CYS A 1 102 ? 9.800 -24.776 -10.624 1.00 82.94 102 CYS A O 1
ATOM 842 N N . ILE A 1 103 ? 7.623 -24.417 -11.046 1.00 78.62 103 ILE A N 1
ATOM 843 C CA . ILE A 1 103 ? 7.799 -24.011 -12.446 1.00 78.62 103 ILE A CA 1
ATOM 844 C C . ILE A 1 103 ? 8.584 -22.699 -12.516 1.00 78.62 103 ILE A C 1
ATOM 846 O O . ILE A 1 103 ? 9.526 -22.584 -13.302 1.00 78.62 103 ILE A O 1
ATOM 850 N N . ILE A 1 104 ? 8.258 -21.738 -11.646 1.00 78.62 104 ILE A N 1
ATOM 851 C CA . ILE A 1 104 ? 9.013 -20.483 -11.525 1.00 78.62 104 ILE A CA 1
ATOM 852 C C . ILE A 1 104 ? 10.479 -20.773 -11.163 1.00 78.62 104 ILE A C 1
ATOM 854 O O . ILE A 1 104 ? 11.385 -20.208 -11.775 1.00 78.62 104 ILE A O 1
ATOM 858 N N . SER A 1 105 ? 10.732 -21.687 -10.219 1.00 81.12 105 SER A N 1
ATOM 859 C CA . SER A 1 105 ? 12.089 -22.068 -9.808 1.00 81.12 105 SER A CA 1
ATO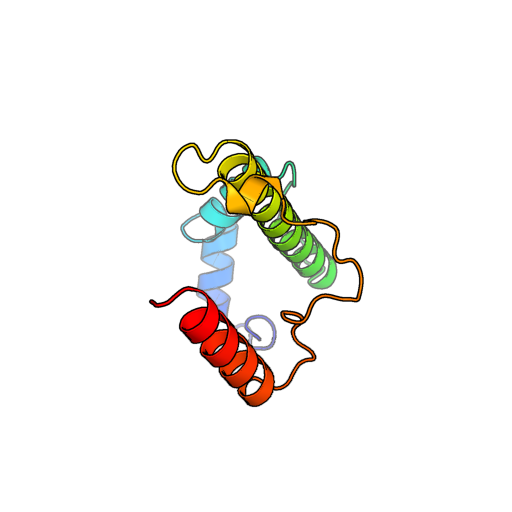M 860 C C . SER A 1 105 ? 12.906 -22.648 -10.965 1.00 81.12 105 SER A C 1
ATOM 862 O O . SER A 1 105 ? 14.040 -22.222 -11.181 1.00 81.12 105 SER A O 1
ATOM 864 N N . TRP A 1 106 ? 12.335 -23.567 -11.747 1.00 82.19 106 TRP A N 1
ATOM 865 C CA . TRP A 1 106 ? 13.005 -24.137 -12.921 1.00 82.19 106 TRP A CA 1
ATOM 866 C C . TRP A 1 106 ? 13.277 -23.095 -14.005 1.00 82.19 106 TRP A C 1
ATOM 868 O O . TRP A 1 106 ? 14.376 -23.064 -14.554 1.00 82.19 106 TRP A O 1
ATOM 878 N N . ALA A 1 107 ? 12.324 -22.199 -14.269 1.00 77.50 107 ALA A N 1
ATOM 879 C CA . ALA A 1 107 ? 12.513 -21.117 -15.231 1.00 77.50 107 ALA A CA 1
ATOM 880 C C . ALA A 1 107 ? 13.640 -20.157 -14.811 1.00 77.50 107 ALA A C 1
ATOM 882 O O . ALA A 1 107 ? 14.413 -19.709 -15.658 1.00 77.50 107 ALA A O 1
ATOM 883 N N . ILE A 1 108 ? 13.763 -19.859 -13.513 1.00 79.56 108 ILE A N 1
ATOM 884 C CA . ILE A 1 108 ? 14.860 -19.041 -12.978 1.00 79.56 108 ILE A CA 1
ATOM 885 C C . ILE A 1 108 ? 16.197 -19.777 -13.104 1.00 79.56 108 ILE A C 1
ATOM 887 O O . ILE A 1 108 ? 17.150 -19.176 -13.587 1.00 79.56 108 ILE A O 1
ATOM 891 N N . LYS A 1 109 ? 16.267 -21.064 -12.735 1.00 80.62 109 LYS A N 1
ATOM 892 C CA . LYS A 1 109 ? 17.493 -21.876 -12.864 1.00 80.62 109 LYS A CA 1
ATOM 893 C C . LYS A 1 109 ? 17.988 -21.936 -14.309 1.00 80.62 109 LYS A C 1
ATOM 895 O O . LYS A 1 109 ? 19.143 -21.627 -14.562 1.00 80.62 109 LYS A O 1
ATOM 900 N N . ALA A 1 110 ? 17.093 -22.231 -15.251 1.00 76.81 110 ALA A N 1
ATOM 901 C CA . ALA A 1 110 ? 17.427 -22.278 -16.673 1.00 76.81 110 ALA A CA 1
ATOM 902 C C . ALA A 1 110 ? 17.903 -20.915 -17.206 1.00 76.81 110 ALA A C 1
ATOM 904 O O . ALA A 1 110 ? 18.811 -20.845 -18.027 1.00 76.81 110 ALA A O 1
ATOM 905 N N . ARG A 1 111 ? 17.312 -19.808 -16.733 1.00 69.94 111 ARG A N 1
ATOM 906 C CA . ARG A 1 111 ? 17.762 -18.457 -17.100 1.00 69.94 111 ARG A CA 1
ATOM 907 C C . ARG A 1 111 ? 19.101 -18.080 -16.476 1.00 69.94 111 ARG A C 1
ATOM 909 O O . ARG A 1 111 ? 19.852 -17.370 -17.126 1.00 69.94 111 ARG A O 1
ATOM 916 N N . ALA A 1 112 ? 19.385 -18.520 -15.253 1.00 72.12 112 ALA A N 1
ATOM 917 C CA . ALA A 1 112 ? 20.671 -18.280 -14.606 1.00 72.12 112 ALA A CA 1
ATOM 918 C C . ALA A 1 112 ? 21.801 -19.020 -15.337 1.00 72.12 112 ALA A C 1
ATOM 920 O O . ALA A 1 112 ? 22.805 -18.397 -15.664 1.00 72.12 112 ALA A O 1
ATOM 921 N N . GLU A 1 113 ? 21.581 -20.287 -15.709 1.00 75.50 113 GLU A N 1
ATOM 922 C CA . GLU A 1 113 ? 22.535 -21.051 -16.528 1.00 75.50 113 GLU A CA 1
ATOM 923 C C . GLU A 1 113 ? 22.790 -20.397 -17.894 1.00 75.50 113 GLU A C 1
ATOM 925 O O . GLU A 1 113 ? 23.926 -20.342 -18.351 1.00 75.50 113 GLU A O 1
ATOM 930 N N . LEU A 1 114 ? 21.759 -19.840 -18.541 1.00 66.88 114 LEU A N 1
ATOM 931 C CA . LEU A 1 114 ? 21.911 -19.132 -19.822 1.00 66.88 114 LEU A CA 1
ATOM 932 C C . LEU A 1 114 ? 22.722 -17.830 -19.726 1.00 66.88 114 LEU A C 1
ATOM 934 O O . LEU A 1 114 ? 23.163 -17.317 -20.754 1.00 66.88 114 LEU A O 1
ATOM 938 N N . VAL A 1 115 ? 22.875 -17.272 -18.525 1.00 65.81 115 VAL A N 1
ATOM 939 C CA . VAL A 1 115 ? 23.626 -16.033 -18.273 1.00 65.81 115 VAL A CA 1
ATOM 940 C C . VAL A 1 115 ? 25.035 -16.336 -17.732 1.00 65.81 115 VAL A C 1
ATOM 942 O O . VAL A 1 115 ? 25.791 -15.403 -17.485 1.00 65.81 115 VAL A O 1
ATOM 945 N N . ASP A 1 116 ? 25.410 -17.618 -17.625 1.00 58.75 116 ASP A N 1
ATOM 946 C CA . ASP A 1 116 ? 26.702 -18.088 -17.094 1.00 58.75 116 ASP A CA 1
ATOM 947 C C . ASP A 1 116 ? 27.028 -17.459 -15.718 1.00 58.75 116 ASP A C 1
ATOM 949 O O . ASP A 1 116 ? 28.142 -17.004 -15.454 1.00 58.75 116 ASP A O 1
ATOM 953 N N . LEU A 1 117 ? 25.992 -17.359 -14.869 1.00 50.56 117 LEU A N 1
ATOM 954 C CA . LEU A 1 117 ? 26.046 -16.874 -13.481 1.00 50.56 117 LEU A CA 1
ATOM 955 C C . LEU A 1 117 ? 26.261 -18.012 -12.481 1.00 50.56 117 LEU A C 1
ATOM 957 O O . LEU A 1 117 ? 25.600 -19.064 -12.634 1.00 50.56 117 LEU A O 1
#

Sequence (117 aa):
KLFSLPQDRLPVILAKEIINKRIYWYQEWVKLGRKCGITVDLRIEERERVADQLRSVVEGLRTAWRADCVGRARTSLYNSQYLTLNIDLGDRSFLTDNTDICIISWAIKARAELVDL

Radius of gyration: 20.87 Å; chains: 1; bounding box: 45×36×50 Å

pLDDT: mean 81.43, std 10.68, range [50.56, 94.56]